Protein AF-A0A0E9SNQ2-F1 (afdb_monomer_lite)

Radius of gyration: 18.16 Å; chains: 1; bounding box: 38×22×56 Å

Sequence (101 aa):
MEVNSGLYRVLATHTDHSTGGESFTHALAQHLASEFKRSYKHDVTGNPRAMMKLMNSADVAKHTLSTLGSSNCFVDSLYEGMDFDCSVSRARFELLCASLL

pLDDT: mean 87.39, std 13.96, range [48.81, 97.31]

Structure (mmCIF, N/CA/C/O backbone):
data_AF-A0A0E9SNQ2-F1
#
_entry.id   AF-A0A0E9SNQ2-F1
#
loop_
_atom_site.group_PDB
_atom_site.id
_atom_site.type_symbol
_atom_site.label_atom_id
_atom_site.label_alt_id
_atom_site.label_comp_id
_atom_site.label_asym_id
_atom_site.label_entity_id
_atom_site.label_seq_id
_atom_site.pdbx_PDB_ins_code
_atom_site.Cartn_x
_atom_site.Cartn_y
_atom_site.Cartn_z
_atom_site.occupancy
_atom_site.B_iso_or_equiv
_atom_site.auth_seq_id
_atom_site.auth_comp_id
_atom_site.auth_asym_id
_atom_site.auth_atom_id
_atom_site.pdbx_PDB_model_num
ATOM 1 N N . MET A 1 1 ? 10.340 -6.579 -32.862 1.00 48.81 1 MET A N 1
ATOM 2 C CA . MET A 1 1 ? 11.182 -5.429 -33.244 1.00 48.81 1 MET A CA 1
ATOM 3 C C . MET A 1 1 ? 12.224 -5.966 -34.201 1.00 48.81 1 MET A C 1
ATOM 5 O O . MET A 1 1 ? 13.006 -6.808 -33.784 1.00 48.81 1 MET A O 1
ATOM 9 N N . GLU A 1 2 ? 12.171 -5.579 -35.472 1.00 53.53 2 GLU A N 1
ATOM 10 C CA . GLU A 1 2 ? 13.271 -5.848 -36.406 1.00 53.53 2 GLU A CA 1
ATOM 11 C C . GLU A 1 2 ? 14.200 -4.637 -36.419 1.00 53.53 2 GLU A C 1
ATOM 13 O O . GLU A 1 2 ? 13.733 -3.493 -36.436 1.00 53.53 2 GLU A O 1
ATOM 18 N N . VAL A 1 3 ? 15.505 -4.899 -36.377 1.00 51.62 3 VAL A N 1
ATOM 19 C CA . VAL A 1 3 ? 16.549 -3.875 -36.406 1.00 51.62 3 VAL A CA 1
ATOM 20 C C . VAL A 1 3 ? 17.402 -4.133 -37.637 1.00 51.62 3 VAL A C 1
ATOM 22 O O . VAL A 1 3 ? 18.042 -5.178 -37.728 1.00 51.62 3 VAL A O 1
ATOM 25 N N . ASN A 1 4 ? 17.415 -3.191 -38.581 1.00 62.69 4 ASN A N 1
ATOM 26 C CA . ASN A 1 4 ? 18.289 -3.269 -39.748 1.00 62.69 4 ASN A CA 1
ATOM 27 C C . ASN A 1 4 ? 18.928 -1.902 -40.011 1.00 62.69 4 ASN A C 1
ATOM 29 O O . ASN A 1 4 ? 18.226 -0.933 -40.290 1.00 62.69 4 ASN A O 1
ATOM 33 N N . SER A 1 5 ? 20.254 -1.821 -39.868 1.00 67.12 5 SER A N 1
ATOM 34 C CA . SER A 1 5 ? 21.081 -0.640 -40.173 1.00 67.12 5 SER A CA 1
ATOM 35 C C . SER A 1 5 ? 20.508 0.708 -39.706 1.00 67.12 5 SER A C 1
ATOM 37 O O . SER A 1 5 ? 20.467 1.675 -40.462 1.00 67.12 5 SER A O 1
ATOM 39 N N . GLY A 1 6 ? 20.050 0.779 -38.452 1.00 66.50 6 GLY A N 1
ATOM 40 C CA . GLY A 1 6 ? 19.526 2.011 -37.846 1.00 66.50 6 GLY A CA 1
ATOM 41 C C . GLY A 1 6 ? 18.045 2.301 -38.117 1.00 66.50 6 GLY A C 1
ATOM 42 O O . GLY A 1 6 ? 17.519 3.275 -37.584 1.00 66.50 6 GLY A O 1
ATOM 43 N N . LEU A 1 7 ? 17.351 1.454 -38.885 1.00 50.94 7 LEU A N 1
ATOM 44 C CA . LEU A 1 7 ? 15.906 1.532 -39.076 1.00 50.94 7 LEU A CA 1
ATOM 45 C C . LEU A 1 7 ? 15.188 0.635 -38.058 1.00 50.94 7 LEU A C 1
ATOM 47 O O . LEU A 1 7 ? 15.389 -0.582 -38.030 1.00 50.94 7 LEU A O 1
ATOM 51 N N . TYR A 1 8 ? 14.330 1.246 -37.241 1.00 73.31 8 TYR A N 1
ATOM 52 C CA . TYR A 1 8 ? 13.491 0.553 -36.267 1.00 73.31 8 TYR A CA 1
ATOM 53 C C . TYR A 1 8 ? 12.049 0.507 -36.766 1.00 73.31 8 TYR A C 1
ATOM 55 O O . TYR A 1 8 ? 11.412 1.547 -36.931 1.00 73.31 8 TYR A O 1
ATOM 63 N N . ARG A 1 9 ? 11.517 -0.701 -36.982 1.00 61.94 9 ARG A N 1
ATOM 64 C CA . ARG A 1 9 ? 10.103 -0.904 -37.322 1.00 61.94 9 ARG A CA 1
ATOM 65 C C . ARG A 1 9 ? 9.383 -1.614 -36.177 1.00 61.94 9 ARG A C 1
ATOM 67 O O . ARG A 1 9 ? 9.725 -2.740 -35.805 1.00 61.94 9 ARG A O 1
ATOM 74 N N . VAL A 1 10 ? 8.374 -0.947 -35.617 1.00 71.19 10 VAL A N 1
ATOM 75 C CA . VAL A 1 10 ? 7.451 -1.538 -34.639 1.00 71.19 10 VAL A CA 1
ATOM 76 C C . VAL A 1 10 ? 6.505 -2.475 -35.393 1.00 71.19 10 VAL A C 1
ATOM 78 O O . VAL A 1 10 ? 5.869 -2.066 -36.361 1.00 71.19 10 VAL A O 1
ATOM 81 N N . LEU A 1 11 ? 6.470 -3.750 -34.996 1.00 77.31 11 LEU A N 1
ATOM 82 C CA . LEU A 1 11 ? 5.695 -4.796 -35.682 1.00 77.31 11 LEU A CA 1
ATOM 83 C C . LEU A 1 11 ? 4.266 -4.914 -35.133 1.00 77.31 11 LEU A C 1
ATOM 85 O O . LEU A 1 11 ? 3.350 -5.227 -35.882 1.00 77.31 11 LEU A O 1
ATOM 89 N N . ALA A 1 12 ? 4.085 -4.638 -33.842 1.00 63.12 12 ALA A N 1
ATOM 90 C CA . ALA A 1 12 ? 2.798 -4.560 -33.166 1.00 63.12 12 ALA A CA 1
ATOM 91 C C . ALA A 1 12 ? 2.973 -3.778 -31.857 1.00 63.12 12 ALA A C 1
ATOM 93 O O . ALA A 1 12 ? 4.026 -3.873 -31.220 1.00 63.12 12 ALA A O 1
ATOM 94 N N . THR A 1 13 ? 1.938 -3.042 -31.459 1.00 57.28 13 THR A N 1
ATOM 95 C CA . THR A 1 13 ? 1.854 -2.361 -30.164 1.00 57.28 13 THR A CA 1
ATOM 96 C C . THR A 1 13 ? 0.601 -2.869 -29.469 1.00 57.28 13 THR A C 1
ATOM 98 O O . THR A 1 13 ? -0.503 -2.630 -29.949 1.00 57.28 13 THR A O 1
ATOM 101 N N . HIS A 1 14 ? 0.772 -3.574 -28.355 1.00 60.47 14 HIS A N 1
ATOM 102 C CA . HIS A 1 14 ? -0.321 -3.910 -27.449 1.00 60.47 14 HIS A CA 1
ATOM 103 C C . HIS A 1 14 ? -0.191 -3.021 -26.212 1.00 60.47 14 HIS A C 1
ATOM 105 O O . HIS A 1 14 ? 0.842 -3.040 -25.547 1.00 60.47 14 HIS A O 1
ATOM 111 N N . THR A 1 15 ? -1.217 -2.220 -25.937 1.00 55.81 15 THR A N 1
ATOM 112 C CA . THR A 1 15 ? -1.312 -1.363 -24.749 1.00 55.81 15 THR A CA 1
ATOM 113 C C . THR A 1 15 ? -2.546 -1.757 -23.959 1.00 55.81 15 THR A C 1
ATOM 115 O O . THR A 1 15 ? -3.661 -1.628 -24.463 1.00 55.81 15 THR A O 1
ATOM 118 N N . ASP A 1 16 ? -2.345 -2.217 -22.729 1.00 55.38 16 ASP A N 1
ATOM 119 C CA . ASP A 1 16 ? -3.415 -2.393 -21.756 1.00 55.38 16 ASP A CA 1
ATOM 120 C C . ASP A 1 16 ? -3.362 -1.226 -20.762 1.00 55.38 16 ASP A C 1
ATOM 122 O O . ASP A 1 16 ? -2.397 -1.069 -20.015 1.00 55.38 16 ASP A O 1
ATOM 126 N N . HIS A 1 17 ? -4.384 -0.370 -20.798 1.00 59.91 17 HIS A N 1
ATOM 127 C CA . HIS A 1 17 ? -4.501 0.789 -19.912 1.00 59.91 17 HIS A CA 1
ATOM 128 C C . HIS A 1 17 ? -4.994 0.419 -18.501 1.00 59.91 17 HIS A C 1
ATOM 130 O O . HIS A 1 17 ? -5.036 1.291 -17.636 1.00 59.91 17 HIS A O 1
ATOM 136 N N . SER A 1 18 ? -5.374 -0.843 -18.262 1.00 61.34 18 SER A N 1
ATOM 137 C CA . SER A 1 18 ? -5.894 -1.329 -16.975 1.00 61.34 18 SER A CA 1
ATOM 138 C C . SER A 1 18 ? -4.816 -1.919 -16.052 1.00 61.34 18 SER A C 1
ATOM 140 O O . SER A 1 18 ? -4.971 -1.936 -14.828 1.00 61.34 18 SER A O 1
ATOM 142 N N . THR A 1 19 ? -3.681 -2.331 -16.614 1.00 62.19 19 THR A N 1
ATOM 143 C CA . THR A 1 19 ? -2.481 -2.764 -15.883 1.00 62.19 19 THR A CA 1
ATOM 144 C C . THR A 1 19 ? -1.512 -1.599 -15.720 1.00 62.19 19 THR A C 1
ATOM 146 O O . THR A 1 19 ? -0.667 -1.334 -16.574 1.00 62.19 19 THR A O 1
ATOM 149 N N . GLY A 1 20 ? -1.638 -0.884 -14.604 1.00 74.38 20 GLY A N 1
ATOM 150 C CA . GLY A 1 20 ? -0.762 0.230 -14.252 1.00 74.38 20 GLY A CA 1
ATOM 151 C C . GLY A 1 20 ? -0.324 0.184 -12.795 1.00 74.38 20 GLY A C 1
ATOM 152 O O . GLY A 1 20 ? -0.840 -0.590 -11.991 1.00 74.38 20 GLY A O 1
ATOM 153 N N . GLY A 1 21 ? 0.614 1.063 -12.432 1.00 78.56 21 GLY A N 1
ATOM 154 C CA . GLY A 1 21 ? 1.116 1.192 -11.058 1.00 78.56 21 GLY A CA 1
ATOM 155 C C . GLY A 1 21 ? 0.029 1.479 -10.013 1.00 78.56 21 GLY A C 1
ATOM 156 O O . GLY A 1 21 ? 0.242 1.195 -8.834 1.00 78.56 21 GLY A O 1
ATOM 157 N N . GLU A 1 22 ? -1.118 2.012 -10.443 1.00 86.06 22 GLU A N 1
ATOM 158 C CA . GLU A 1 22 ? -2.299 2.256 -9.613 1.00 86.06 22 GLU A CA 1
ATOM 159 C C . GLU A 1 22 ? -2.987 0.954 -9.184 1.00 86.06 22 GLU A C 1
ATOM 161 O O . GLU A 1 22 ? -3.376 0.836 -8.025 1.00 86.06 22 GLU A O 1
ATOM 166 N N . SER A 1 23 ? -3.052 -0.059 -10.053 1.00 89.19 23 SER A N 1
ATOM 167 C CA . SER A 1 23 ? -3.649 -1.363 -9.734 1.00 89.19 23 SER A CA 1
ATOM 168 C C . SER A 1 23 ? -2.873 -2.070 -8.616 1.00 89.19 23 SER A C 1
ATOM 170 O O . SER A 1 23 ? -3.471 -2.610 -7.685 1.00 89.19 23 SER A O 1
ATOM 172 N N . PHE A 1 24 ? -1.538 -1.974 -8.635 1.00 91.50 24 PHE A N 1
ATOM 173 C CA . PHE A 1 24 ? -0.670 -2.470 -7.558 1.00 91.50 24 PHE A CA 1
ATOM 174 C C . PHE A 1 24 ? -0.881 -1.699 -6.246 1.00 91.50 24 PHE A C 1
ATOM 176 O O . PHE A 1 24 ? -0.989 -2.306 -5.179 1.00 91.50 24 PHE A O 1
ATOM 183 N N . THR A 1 25 ? -0.976 -0.365 -6.316 1.00 94.19 25 THR A N 1
ATOM 184 C CA . THR A 1 25 ? -1.283 0.470 -5.144 1.00 94.19 25 THR A CA 1
ATOM 185 C C . THR A 1 25 ? -2.655 0.114 -4.565 1.00 94.19 25 THR A C 1
ATOM 187 O O . THR A 1 25 ? -2.792 -0.021 -3.350 1.00 94.19 25 THR A O 1
ATOM 190 N N . HIS A 1 26 ? -3.660 -0.101 -5.416 1.00 93.75 26 HIS A N 1
ATOM 191 C CA . HIS A 1 26 ? -5.007 -0.474 -4.996 1.00 93.75 26 HIS A CA 1
ATOM 192 C C . HIS A 1 26 ? -5.035 -1.846 -4.314 1.00 93.75 26 HIS A C 1
ATOM 194 O O . HIS A 1 26 ? -5.607 -1.973 -3.232 1.00 93.75 26 HIS A O 1
ATOM 200 N N . ALA A 1 27 ? -4.375 -2.858 -4.886 1.00 93.69 27 ALA A N 1
ATOM 201 C CA . ALA A 1 27 ? -4.289 -4.189 -4.285 1.00 93.69 27 ALA A CA 1
ATOM 202 C C . ALA A 1 27 ? -3.639 -4.155 -2.892 1.00 93.69 27 ALA A C 1
ATOM 204 O O . ALA A 1 27 ? -4.138 -4.776 -1.949 1.00 93.69 27 ALA A O 1
ATOM 205 N N . LEU A 1 28 ? -2.565 -3.374 -2.733 1.00 95.38 28 LEU A N 1
ATOM 206 C CA . LEU A 1 28 ? -1.922 -3.190 -1.435 1.00 95.38 28 LEU A CA 1
ATOM 207 C C . LEU A 1 28 ? -2.824 -2.425 -0.451 1.00 95.38 28 LEU A C 1
ATOM 209 O O . LEU A 1 28 ? -2.941 -2.833 0.701 1.00 95.38 28 LEU A O 1
ATOM 213 N N . ALA A 1 29 ? -3.527 -1.380 -0.893 1.00 96.50 29 ALA A N 1
ATOM 214 C CA . ALA A 1 29 ? -4.471 -0.645 -0.050 1.00 96.50 29 ALA A CA 1
ATOM 215 C C . ALA A 1 29 ? -5.637 -1.528 0.439 1.00 96.50 29 ALA A C 1
ATOM 217 O O . ALA A 1 29 ? -6.018 -1.448 1.607 1.00 96.50 29 ALA A O 1
ATOM 218 N N . GLN A 1 30 ? -6.165 -2.414 -0.412 1.00 96.06 30 GLN A N 1
ATOM 219 C CA . GLN A 1 30 ? -7.196 -3.393 -0.034 1.00 96.06 30 GLN A CA 1
ATOM 220 C C . GLN A 1 30 ? -6.684 -4.402 1.000 1.00 96.06 30 GLN A C 1
ATOM 222 O O . GLN A 1 30 ? -7.395 -4.755 1.948 1.00 96.06 30 GLN A O 1
ATOM 227 N N . HIS A 1 31 ? -5.431 -4.843 0.855 1.00 96.31 31 HIS A N 1
ATOM 228 C CA . HIS A 1 31 ? -4.788 -5.673 1.864 1.00 96.31 31 HIS A CA 1
ATOM 229 C C . HIS A 1 31 ? -4.694 -4.932 3.202 1.00 96.31 31 HIS A C 1
ATOM 231 O O . HIS A 1 31 ? -5.168 -5.456 4.206 1.00 96.31 31 HIS A O 1
ATOM 237 N N . LEU A 1 32 ? -4.196 -3.692 3.216 1.00 96.88 32 LEU A N 1
ATOM 238 C CA . LEU A 1 32 ? -4.108 -2.877 4.433 1.00 96.88 32 LEU A CA 1
ATOM 239 C C . LEU A 1 32 ? -5.482 -2.630 5.082 1.00 96.88 32 LEU A C 1
ATOM 241 O O . LEU A 1 32 ? -5.606 -2.721 6.301 1.00 96.88 32 LEU A O 1
ATOM 245 N N . ALA A 1 33 ? -6.536 -2.398 4.294 1.00 97.31 33 ALA A N 1
ATOM 246 C CA . ALA A 1 33 ? -7.902 -2.280 4.809 1.00 97.31 33 ALA A CA 1
ATOM 247 C C . ALA A 1 33 ? -8.385 -3.585 5.473 1.00 97.31 33 ALA A C 1
ATOM 249 O O . ALA A 1 33 ? -9.031 -3.558 6.523 1.00 97.31 33 ALA A O 1
ATOM 250 N N . SER A 1 34 ? -8.030 -4.737 4.897 1.00 97.06 34 SER A N 1
ATOM 251 C CA . SER A 1 34 ? -8.342 -6.058 5.461 1.00 97.06 34 SER A CA 1
ATOM 252 C C . SER A 1 34 ? -7.573 -6.329 6.760 1.00 97.06 34 SER A C 1
ATOM 254 O O . SER A 1 34 ? -8.133 -6.879 7.711 1.00 97.06 34 SER A O 1
ATOM 256 N N . GLU A 1 35 ? -6.305 -5.918 6.827 1.00 96.94 35 GLU A N 1
ATOM 257 C CA . GLU A 1 35 ? -5.477 -5.972 8.036 1.00 96.94 35 GLU A CA 1
ATOM 258 C C . GLU A 1 35 ? -6.072 -5.091 9.145 1.00 96.94 35 GLU A C 1
ATOM 260 O O . GLU A 1 35 ? -6.252 -5.560 10.272 1.00 96.94 35 GLU A O 1
ATOM 265 N N . PHE A 1 36 ? -6.481 -3.861 8.814 1.00 96.69 36 PHE A N 1
ATOM 266 C CA . PHE A 1 36 ? -7.166 -2.965 9.745 1.00 96.69 36 PHE A CA 1
ATOM 267 C C . PHE A 1 36 ? -8.458 -3.594 10.279 1.00 96.69 36 PHE A C 1
ATOM 269 O O . PHE A 1 36 ? -8.664 -3.671 11.491 1.00 96.69 36 PHE A O 1
ATOM 276 N N . LYS A 1 37 ? -9.294 -4.154 9.398 1.00 96.69 37 LYS A N 1
ATOM 277 C CA . LYS A 1 37 ? -10.516 -4.863 9.799 1.00 96.69 37 LYS A CA 1
ATOM 278 C C . LYS A 1 37 ? -10.229 -6.051 10.711 1.00 96.69 37 LYS A C 1
ATOM 280 O O . LYS A 1 37 ? -10.988 -6.304 11.648 1.00 96.69 37 LYS A O 1
ATOM 285 N N . ARG A 1 38 ? -9.133 -6.782 10.492 1.00 96.25 38 ARG A N 1
ATOM 286 C CA . ARG A 1 38 ? -8.759 -7.904 11.361 1.00 96.25 38 ARG A CA 1
ATOM 287 C C . ARG A 1 38 ? -8.359 -7.433 12.760 1.00 96.25 38 ARG A C 1
ATOM 289 O O . ARG A 1 38 ? -8.817 -8.051 13.730 1.00 96.25 38 ARG A O 1
ATOM 296 N N . SER A 1 39 ? -7.544 -6.382 12.841 1.00 95.00 39 SER A N 1
ATOM 297 C CA . SER A 1 39 ? -6.973 -5.857 14.087 1.00 95.00 39 SER A CA 1
ATOM 298 C C . SER A 1 39 ? -7.979 -5.050 14.910 1.00 95.00 39 SER A C 1
ATOM 300 O O . SER A 1 39 ? -8.097 -5.277 16.109 1.00 95.00 39 SER A O 1
ATOM 302 N N . TYR A 1 40 ? -8.758 -4.179 14.267 1.00 93.81 40 TYR A N 1
ATOM 303 C CA . TYR A 1 40 ? -9.649 -3.220 14.934 1.00 93.81 40 TYR A CA 1
ATOM 304 C C . TYR A 1 40 ? -11.132 -3.589 14.825 1.00 93.81 40 TYR A C 1
ATOM 306 O O . TYR A 1 40 ? -11.969 -2.920 15.413 1.00 93.81 40 TYR A O 1
ATOM 314 N N . LYS A 1 41 ? -11.488 -4.650 14.083 1.00 94.75 41 LYS A N 1
ATOM 315 C CA . LYS A 1 41 ? -12.882 -5.090 13.842 1.00 94.75 41 LYS A CA 1
ATOM 316 C C . LYS A 1 41 ? -13.773 -4.057 13.140 1.00 94.75 41 LYS A C 1
ATOM 318 O O . LYS A 1 41 ? -14.984 -4.250 13.073 1.00 94.75 41 LYS A O 1
ATOM 323 N N . HIS A 1 42 ? -13.177 -3.028 12.542 1.00 94.19 42 HIS A N 1
ATOM 324 C CA . HIS A 1 42 ? -13.871 -1.993 11.782 1.00 94.19 42 HIS A CA 1
ATOM 325 C C . HIS A 1 42 ? -13.540 -2.076 10.293 1.00 94.19 42 HIS A C 1
ATOM 327 O O . HIS A 1 42 ? -12.388 -2.263 9.908 1.00 94.19 42 HIS A O 1
ATOM 333 N N . ASP A 1 43 ? -14.558 -1.933 9.448 1.00 95.00 43 ASP A N 1
ATOM 334 C CA . ASP A 1 43 ? -14.395 -1.921 7.998 1.00 95.00 43 ASP A CA 1
ATOM 335 C C . ASP A 1 43 ? -14.297 -0.482 7.482 1.00 95.00 43 ASP A C 1
ATOM 337 O O . ASP A 1 43 ? -15.230 0.305 7.630 1.00 95.00 43 ASP A O 1
ATOM 341 N N . VAL A 1 44 ? -13.159 -0.144 6.877 1.00 95.62 44 VAL A N 1
ATOM 342 C CA . VAL A 1 44 ? -12.878 1.200 6.350 1.00 95.62 44 VAL A CA 1
ATOM 343 C C . VAL A 1 44 ? -13.088 1.310 4.843 1.00 95.62 44 VAL A C 1
ATOM 345 O O . VAL A 1 44 ? -12.981 2.409 4.304 1.00 95.62 44 VAL A O 1
ATOM 348 N N . THR A 1 45 ? -13.426 0.211 4.158 1.00 94.06 45 THR A N 1
ATOM 349 C CA . THR A 1 45 ? -13.575 0.178 2.690 1.00 94.06 45 THR A CA 1
ATOM 350 C C . THR A 1 45 ? -14.675 1.111 2.183 1.00 94.06 45 THR A C 1
ATOM 352 O O . THR A 1 45 ? -14.545 1.698 1.112 1.00 94.06 45 THR A O 1
ATOM 355 N N . GLY A 1 46 ? -15.727 1.314 2.983 1.00 94.44 46 GLY A N 1
ATOM 356 C CA . GLY A 1 46 ? -16.810 2.256 2.696 1.00 94.44 46 GLY A CA 1
ATOM 357 C C . GLY A 1 46 ? -16.501 3.718 3.039 1.00 94.44 46 GLY A C 1
ATOM 358 O O . GLY A 1 46 ? -17.339 4.578 2.782 1.00 94.44 46 GLY A O 1
ATOM 359 N N . ASN A 1 47 ? -15.338 4.025 3.625 1.00 94.50 47 ASN A N 1
ATOM 360 C CA . ASN A 1 47 ? -14.943 5.381 4.004 1.00 94.50 47 ASN A CA 1
ATOM 361 C C . ASN A 1 47 ? -13.908 5.936 3.003 1.00 94.50 47 ASN A C 1
ATOM 363 O O . ASN A 1 47 ? -12.727 5.583 3.085 1.00 94.50 47 ASN A O 1
ATOM 367 N N . PRO A 1 48 ? -14.296 6.860 2.099 1.00 94.75 48 PRO A N 1
ATOM 368 C CA . PRO A 1 48 ? -13.396 7.379 1.068 1.00 94.75 48 PRO A CA 1
ATOM 369 C C . PRO A 1 48 ? -12.152 8.071 1.634 1.00 94.75 48 PRO A C 1
ATOM 371 O O . PRO A 1 48 ? -11.071 7.979 1.056 1.00 94.75 48 PRO A O 1
ATOM 374 N N . ARG A 1 49 ? -12.278 8.744 2.785 1.00 95.12 49 ARG A N 1
ATOM 375 C CA . ARG A 1 49 ? -11.161 9.450 3.426 1.00 95.12 49 ARG A CA 1
ATOM 376 C C . ARG A 1 49 ? -10.147 8.468 4.008 1.00 95.12 49 ARG A C 1
ATOM 378 O O . ARG A 1 49 ? -8.947 8.676 3.846 1.00 95.12 49 ARG A O 1
ATOM 385 N N . ALA A 1 50 ? -10.620 7.412 4.666 1.00 96.06 50 ALA A N 1
ATOM 386 C CA . ALA A 1 50 ? -9.756 6.363 5.200 1.00 96.06 50 ALA A CA 1
ATOM 387 C C . ALA A 1 50 ? -9.054 5.603 4.064 1.00 96.06 50 ALA A C 1
ATOM 389 O O . ALA A 1 50 ? -7.836 5.433 4.097 1.00 96.06 50 ALA A O 1
ATOM 390 N N . MET A 1 51 ? -9.793 5.247 3.008 1.00 97.06 51 MET A N 1
ATOM 391 C CA . MET A 1 51 ? -9.224 4.593 1.828 1.00 97.06 51 MET A CA 1
ATOM 392 C C . MET A 1 51 ? -8.181 5.461 1.124 1.00 97.06 51 MET A C 1
ATOM 394 O O . MET A 1 51 ? -7.123 4.953 0.771 1.00 97.06 51 MET A O 1
ATOM 398 N N . MET A 1 52 ? -8.404 6.771 0.989 1.00 95.75 52 MET A N 1
ATOM 399 C CA . MET A 1 52 ? -7.404 7.681 0.419 1.00 95.75 52 MET A CA 1
ATOM 400 C C . MET A 1 52 ? -6.107 7.708 1.245 1.00 95.75 52 MET A C 1
ATOM 402 O O . MET A 1 52 ? -5.016 7.659 0.679 1.00 95.75 52 MET A O 1
ATOM 406 N N . LYS A 1 53 ? -6.201 7.729 2.584 1.00 96.88 53 LYS A N 1
ATOM 407 C CA . LYS A 1 53 ? -5.017 7.630 3.454 1.00 96.88 53 LYS A CA 1
ATOM 408 C C . LYS A 1 53 ? -4.270 6.305 3.251 1.00 96.88 53 LYS A C 1
ATOM 410 O O . LYS A 1 53 ? -3.044 6.313 3.143 1.00 96.88 53 LYS A O 1
ATOM 415 N N . LEU A 1 54 ? -4.999 5.189 3.162 1.00 97.00 54 LEU A N 1
ATOM 416 C CA . LEU A 1 54 ? -4.417 3.873 2.884 1.00 97.00 54 LEU A CA 1
ATOM 417 C C . LEU A 1 54 ? -3.760 3.811 1.504 1.00 97.00 54 LEU A C 1
ATOM 419 O O . LEU A 1 54 ? -2.671 3.263 1.397 1.00 97.00 54 LEU A O 1
ATOM 423 N N . MET A 1 55 ? -4.367 4.400 0.470 1.00 96.06 55 MET A N 1
ATOM 424 C CA . MET A 1 55 ? -3.786 4.456 -0.876 1.00 96.06 55 MET A CA 1
ATOM 425 C C . MET A 1 55 ? -2.468 5.234 -0.897 1.00 96.06 55 MET A C 1
ATOM 427 O O . MET A 1 55 ? -1.499 4.761 -1.483 1.00 96.06 55 MET A O 1
ATOM 431 N N . ASN A 1 56 ? -2.395 6.375 -0.207 1.00 96.19 56 ASN A N 1
ATOM 432 C CA . ASN A 1 56 ? -1.156 7.151 -0.110 1.00 96.19 56 ASN A CA 1
ATOM 433 C C . ASN A 1 56 ? -0.050 6.362 0.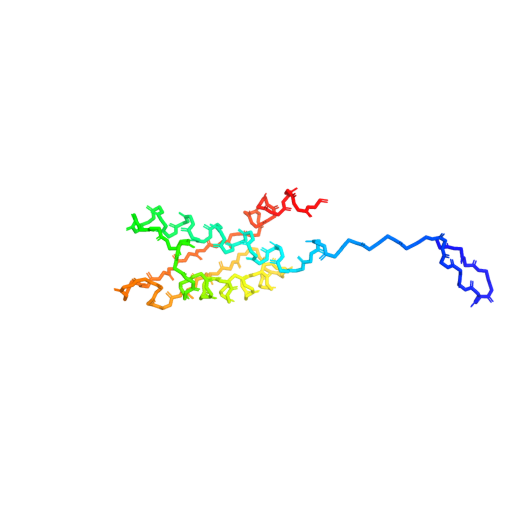608 1.00 96.19 56 ASN A C 1
ATOM 435 O O . ASN A 1 56 ? 1.084 6.313 0.137 1.00 96.19 56 ASN A O 1
ATOM 439 N N . SER A 1 57 ? -0.383 5.710 1.728 1.00 96.62 57 SER A N 1
ATOM 440 C CA . SER A 1 57 ? 0.569 4.868 2.466 1.00 96.62 57 SER A CA 1
ATOM 441 C C . SER A 1 57 ? 1.016 3.657 1.635 1.00 96.62 57 SER A C 1
ATOM 443 O O . SER A 1 57 ? 2.206 3.350 1.566 1.00 96.62 57 SER A O 1
ATOM 445 N N . ALA A 1 58 ? 0.083 3.022 0.920 1.00 96.38 58 ALA A N 1
ATOM 446 C CA . ALA A 1 58 ? 0.359 1.913 0.017 1.00 96.38 58 ALA A CA 1
ATOM 447 C C . ALA A 1 58 ? 1.279 2.319 -1.144 1.00 96.38 58 ALA A C 1
ATOM 449 O O . ALA A 1 58 ? 2.158 1.545 -1.510 1.00 96.38 58 ALA A O 1
ATOM 450 N N . ASP A 1 59 ? 1.137 3.520 -1.708 1.00 95.62 59 ASP A N 1
ATOM 451 C CA . ASP A 1 59 ? 2.012 3.973 -2.795 1.00 95.62 59 ASP A CA 1
ATOM 452 C C . ASP A 1 59 ? 3.470 4.143 -2.333 1.00 95.62 59 ASP A C 1
ATOM 454 O O . ASP A 1 59 ? 4.404 3.671 -2.992 1.00 95.62 59 ASP A O 1
ATOM 458 N N . VAL A 1 60 ? 3.661 4.716 -1.139 1.00 95.19 60 VAL A N 1
ATOM 459 C CA . VAL A 1 60 ? 4.977 4.833 -0.487 1.00 95.19 60 VAL 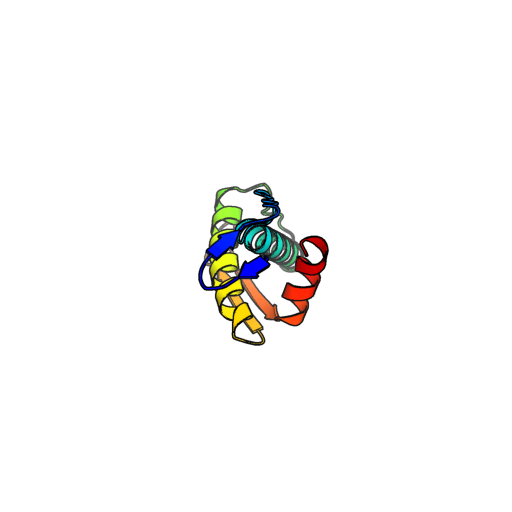A CA 1
ATOM 460 C C . VAL A 1 60 ? 5.553 3.452 -0.166 1.00 95.19 60 VAL A C 1
ATOM 462 O O . VAL A 1 60 ? 6.731 3.174 -0.429 1.00 95.19 60 VAL A O 1
ATOM 465 N N . ALA A 1 61 ? 4.724 2.555 0.370 1.00 95.69 61 ALA A N 1
ATOM 466 C CA . ALA A 1 61 ? 5.132 1.199 0.696 1.00 95.69 61 ALA A CA 1
ATOM 467 C C . ALA A 1 61 ? 5.525 0.411 -0.556 1.00 95.69 61 ALA A C 1
ATOM 469 O O . ALA A 1 61 ? 6.573 -0.227 -0.552 1.00 95.69 61 ALA A O 1
ATOM 470 N N . LYS 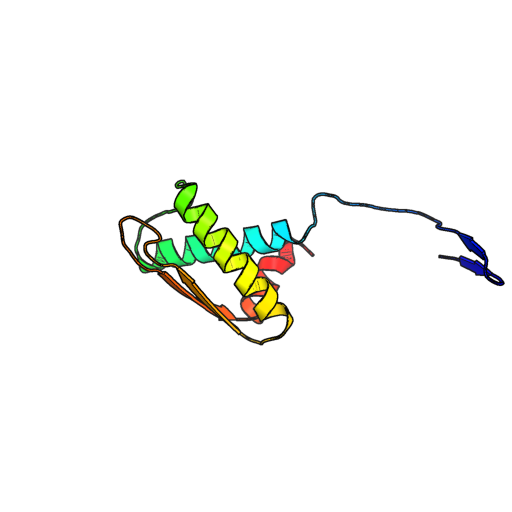A 1 62 ? 4.763 0.525 -1.648 1.00 94.06 62 LYS A N 1
ATOM 471 C CA . LYS A 1 62 ? 5.078 -0.062 -2.957 1.00 94.06 62 LYS A CA 1
ATOM 472 C C . LYS A 1 62 ? 6.459 0.376 -3.442 1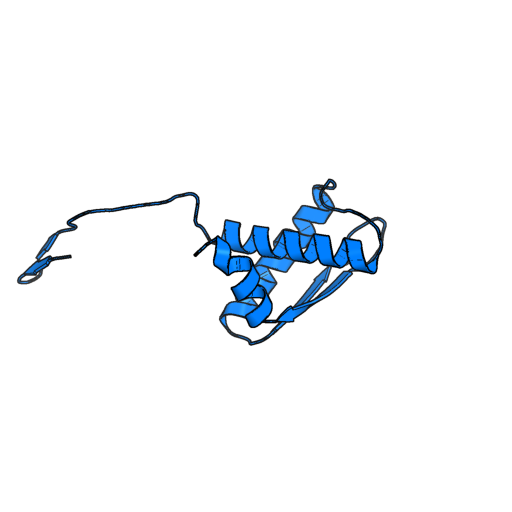.00 94.06 62 LYS A C 1
ATOM 474 O O . LYS A 1 62 ? 7.278 -0.475 -3.772 1.00 94.06 62 LYS A O 1
ATOM 479 N N . HIS A 1 63 ? 6.745 1.681 -3.432 1.00 94.44 63 HIS A N 1
ATOM 480 C CA . HIS A 1 63 ? 8.059 2.201 -3.831 1.00 94.44 63 HIS A CA 1
ATOM 481 C C . HIS A 1 63 ? 9.195 1.620 -2.983 1.00 94.44 63 HIS A C 1
ATOM 483 O O . HIS A 1 63 ? 10.236 1.226 -3.505 1.00 94.44 63 HIS A O 1
ATOM 489 N N . THR A 1 64 ? 8.970 1.523 -1.674 1.00 95.69 64 THR A N 1
ATOM 490 C CA . THR A 1 64 ? 9.942 0.954 -0.737 1.00 95.69 64 THR A CA 1
ATOM 491 C C . THR A 1 64 ? 10.157 -0.537 -0.997 1.00 95.69 64 THR A C 1
ATOM 493 O O . THR A 1 64 ? 11.296 -0.996 -1.052 1.00 95.69 64 THR A O 1
ATOM 496 N N . LEU A 1 65 ? 9.080 -1.290 -1.219 1.00 94.38 65 LEU A N 1
ATOM 497 C CA . LEU A 1 65 ? 9.095 -2.732 -1.469 1.00 94.38 65 LEU A CA 1
ATOM 498 C C . LEU A 1 65 ? 9.720 -3.101 -2.815 1.00 94.38 65 LEU A C 1
ATOM 500 O O . LEU A 1 65 ? 10.241 -4.205 -2.933 1.00 94.38 65 LEU A O 1
ATOM 504 N N . SER A 1 66 ? 9.764 -2.187 -3.789 1.00 90.62 66 SER A N 1
ATOM 505 C CA . SER A 1 66 ? 10.544 -2.372 -5.022 1.00 90.62 66 SER A CA 1
ATOM 506 C C . SER A 1 66 ? 12.046 -2.518 -4.748 1.00 90.62 66 SER A C 1
ATOM 508 O O . SER A 1 66 ? 12.741 -3.242 -5.464 1.00 90.62 66 SER A O 1
ATOM 510 N N . THR A 1 67 ? 12.554 -1.931 -3.657 1.00 91.81 67 THR A N 1
ATOM 511 C CA . THR A 1 67 ? 13.992 -1.930 -3.316 1.00 91.81 67 THR A CA 1
ATOM 512 C C . THR A 1 67 ? 14.327 -2.754 -2.071 1.00 91.81 67 THR A C 1
ATOM 514 O O . THR A 1 67 ? 15.339 -3.449 -2.051 1.00 91.81 67 THR A O 1
ATOM 517 N N . LEU A 1 68 ? 13.460 -2.751 -1.057 1.00 95.00 68 LEU A N 1
ATOM 518 C CA . LEU A 1 68 ? 13.659 -3.443 0.218 1.00 95.00 68 LEU A CA 1
ATOM 519 C C . LEU A 1 68 ? 12.790 -4.703 0.341 1.00 95.00 68 LEU A C 1
ATOM 521 O O . LEU A 1 68 ? 11.826 -4.897 -0.401 1.00 95.00 68 LEU A O 1
ATOM 525 N N . GLY A 1 69 ? 13.139 -5.575 1.290 1.00 95.50 69 GLY A N 1
ATOM 526 C CA . GLY A 1 69 ? 12.405 -6.816 1.576 1.00 95.50 69 GLY A CA 1
ATOM 527 C C . GLY A 1 69 ? 11.144 -6.632 2.431 1.00 95.50 69 GLY A C 1
ATOM 528 O O . GLY A 1 69 ? 10.333 -7.552 2.526 1.00 95.50 69 GLY A O 1
ATOM 529 N N . SER A 1 70 ? 10.960 -5.463 3.042 1.00 95.50 70 SER A N 1
ATOM 530 C CA . SER A 1 70 ? 9.798 -5.120 3.868 1.00 95.50 70 SER A CA 1
ATOM 531 C C . SER A 1 70 ? 9.600 -3.608 3.938 1.00 95.50 70 SER A C 1
ATOM 533 O O . SER A 1 70 ? 10.551 -2.852 3.743 1.00 95.50 70 SER A O 1
ATOM 535 N N . SER A 1 71 ? 8.384 -3.176 4.259 1.00 96.56 71 SER A N 1
ATOM 536 C CA . SER A 1 71 ? 8.035 -1.778 4.512 1.00 96.56 71 SER A CA 1
ATOM 537 C C . SER A 1 71 ? 7.004 -1.683 5.634 1.00 96.56 71 SER A C 1
ATOM 539 O O . SER A 1 71 ? 6.136 -2.549 5.742 1.00 96.56 71 SER A O 1
ATOM 541 N N . ASN A 1 72 ? 7.096 -0.635 6.453 1.00 95.31 72 ASN A N 1
ATOM 542 C CA . ASN A 1 72 ? 6.109 -0.357 7.488 1.00 95.31 72 ASN A CA 1
ATOM 543 C C . ASN A 1 72 ? 5.119 0.706 7.007 1.00 95.31 72 ASN A C 1
ATOM 545 O O . ASN A 1 72 ? 5.522 1.776 6.550 1.00 95.31 72 ASN A O 1
ATOM 549 N N . CYS A 1 73 ? 3.830 0.414 7.128 1.00 95.31 73 CYS A N 1
ATOM 550 C CA . CYS A 1 73 ? 2.739 1.308 6.767 1.00 95.31 73 CYS A CA 1
ATOM 551 C C . CYS A 1 73 ? 2.146 1.885 8.051 1.00 95.31 73 CYS A C 1
ATOM 553 O O . CYS A 1 73 ? 1.400 1.199 8.747 1.00 95.31 73 CYS A O 1
ATOM 555 N N . PHE A 1 74 ? 2.471 3.142 8.348 1.00 95.69 74 PHE A N 1
ATOM 556 C CA . PHE A 1 74 ? 1.866 3.885 9.449 1.00 95.69 74 PHE A CA 1
ATOM 557 C C . PHE A 1 74 ? 0.870 4.914 8.908 1.00 95.69 74 PHE A C 1
ATOM 559 O O . PHE A 1 74 ? 1.179 5.654 7.968 1.00 95.69 74 PHE A O 1
ATOM 566 N N . VAL A 1 75 ? -0.325 4.960 9.494 1.00 96.31 75 VAL A N 1
ATOM 567 C CA . VAL A 1 75 ? -1.376 5.925 9.166 1.00 96.31 75 VAL A CA 1
ATOM 568 C C . VAL A 1 75 ? -2.019 6.442 10.447 1.00 96.31 75 VAL A C 1
ATOM 570 O O . VAL A 1 75 ? -2.734 5.718 11.134 1.00 96.31 75 VAL A O 1
ATOM 573 N N . ASP A 1 76 ? -1.814 7.728 10.712 1.00 95.75 76 ASP A N 1
ATOM 574 C CA . ASP A 1 76 ? -2.409 8.437 11.844 1.00 95.75 76 ASP A CA 1
ATOM 575 C C . ASP A 1 76 ? -3.918 8.663 11.629 1.00 95.75 76 ASP A C 1
ATOM 577 O O . ASP A 1 76 ? -4.365 9.065 10.534 1.00 95.75 76 ASP A O 1
ATOM 581 N N . SER A 1 77 ? -4.702 8.419 12.682 1.00 94.44 77 SER A N 1
ATOM 582 C CA . SER A 1 77 ? -6.136 8.691 12.765 1.00 94.44 77 SER A CA 1
ATOM 583 C C . SER A 1 77 ? -6.882 8.163 11.539 1.00 94.44 77 SER A C 1
ATOM 585 O O . SER A 1 77 ? -7.591 8.905 10.841 1.00 94.44 77 SER A O 1
ATOM 587 N N . LEU A 1 78 ? -6.646 6.896 11.199 1.00 94.81 78 LEU A N 1
ATOM 588 C CA . LEU A 1 78 ? -7.189 6.245 10.014 1.00 94.81 78 LEU A CA 1
ATOM 589 C C . LEU A 1 78 ? -8.722 6.182 10.066 1.00 94.81 78 LEU A C 1
ATOM 591 O O . LEU A 1 78 ? -9.378 6.526 9.082 1.00 94.81 78 LEU A O 1
ATOM 595 N N . TYR A 1 79 ? -9.289 5.805 11.213 1.00 94.38 79 TYR A N 1
ATOM 596 C CA . TYR A 1 79 ? -10.736 5.743 11.426 1.00 94.38 79 TYR A CA 1
ATOM 597 C C . TYR A 1 79 ? -11.083 6.134 12.865 1.00 94.38 79 TYR A C 1
ATOM 599 O O . TYR A 1 79 ? -10.533 5.560 13.794 1.00 94.38 79 TYR A O 1
ATOM 607 N N . GLU A 1 80 ? -11.965 7.124 13.051 1.00 92.31 80 GLU A N 1
ATOM 608 C CA . GLU A 1 80 ? -12.428 7.595 14.376 1.00 92.31 80 GLU A CA 1
ATOM 609 C C . GLU A 1 80 ? -11.301 7.874 15.398 1.00 92.31 80 GLU A C 1
ATOM 611 O O . GLU A 1 80 ? -11.450 7.648 16.593 1.00 92.31 80 GLU A O 1
ATOM 616 N N . GLY A 1 81 ? -10.156 8.384 14.926 1.00 92.25 81 GLY A N 1
ATOM 617 C CA . GLY A 1 81 ? -8.993 8.679 15.775 1.00 92.25 81 GLY A CA 1
ATOM 618 C C . GLY A 1 81 ? -8.115 7.466 16.105 1.00 92.25 81 GLY A C 1
ATOM 619 O O . GLY A 1 81 ? -7.170 7.602 16.870 1.00 92.25 81 GLY A O 1
ATOM 620 N N . MET A 1 82 ? -8.395 6.292 15.532 1.00 94.06 82 MET A N 1
ATOM 621 C CA . MET A 1 82 ? -7.526 5.122 15.648 1.00 94.06 82 MET A CA 1
ATOM 622 C C . MET A 1 82 ? -6.365 5.201 14.663 1.00 94.06 82 MET A C 1
ATOM 624 O O . MET A 1 82 ? -6.577 5.297 13.450 1.00 94.06 82 MET A O 1
ATOM 628 N N . ASP A 1 83 ? -5.153 5.084 15.189 1.00 95.69 83 ASP A N 1
ATOM 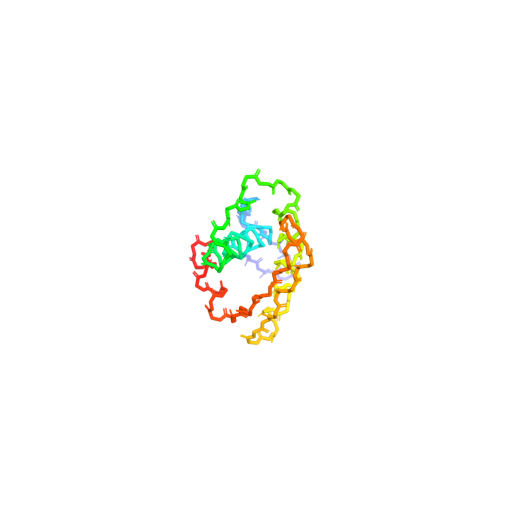629 C CA . ASP A 1 83 ? -3.941 4.922 14.395 1.00 95.69 83 ASP A CA 1
ATOM 630 C C . ASP A 1 83 ? -3.819 3.495 13.876 1.00 95.69 83 ASP A C 1
ATOM 632 O O . ASP A 1 83 ? -4.281 2.538 14.504 1.00 95.69 83 ASP A O 1
ATOM 636 N N . PHE A 1 84 ? -3.164 3.354 12.730 1.00 96.81 84 PHE A N 1
ATOM 637 C CA . PHE A 1 84 ? -2.895 2.074 12.099 1.00 96.81 84 PHE A CA 1
ATOM 638 C C . PHE A 1 84 ? -1.404 1.914 11.824 1.00 96.81 84 PHE A C 1
ATOM 640 O O . PHE A 1 84 ? -0.783 2.784 11.218 1.00 96.81 84 PHE A O 1
ATOM 647 N N . ASP A 1 85 ? -0.856 0.774 12.234 1.00 96.06 85 ASP A N 1
ATOM 648 C CA . ASP A 1 85 ? 0.507 0.344 11.937 1.00 96.06 85 ASP A CA 1
ATOM 649 C C . ASP A 1 85 ? 0.468 -1.090 11.396 1.00 96.06 85 ASP A C 1
ATOM 651 O O . ASP A 1 85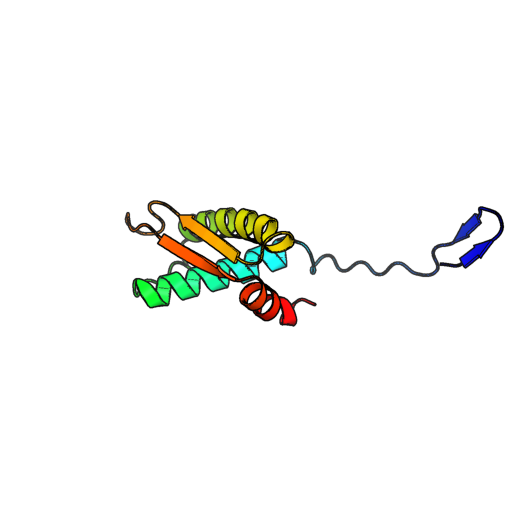 ? -0.193 -1.968 11.963 1.00 96.06 85 ASP A O 1
ATOM 655 N N . CYS A 1 86 ? 1.125 -1.318 10.261 1.00 96.25 86 CYS A N 1
ATOM 656 C CA . CYS A 1 86 ? 1.208 -2.632 9.641 1.00 96.25 86 CYS A CA 1
ATOM 657 C C . CYS A 1 86 ? 2.499 -2.784 8.837 1.00 96.25 86 CYS A C 1
ATOM 659 O O . CYS A 1 86 ? 2.758 -2.029 7.898 1.00 96.25 86 CYS A O 1
ATOM 661 N N . SER A 1 87 ? 3.273 -3.823 9.147 1.00 96.00 87 SER A N 1
ATOM 662 C CA . SER A 1 87 ? 4.447 -4.201 8.365 1.00 96.00 87 SER A CA 1
ATOM 663 C C . SER A 1 87 ? 4.077 -5.185 7.256 1.00 96.00 87 SER A C 1
ATOM 665 O O . SER A 1 87 ? 3.431 -6.207 7.496 1.00 96.00 87 SER A O 1
ATOM 667 N N . VAL A 1 88 ? 4.521 -4.893 6.034 1.00 96.38 88 VAL A N 1
ATOM 668 C CA . VAL A 1 88 ? 4.293 -5.713 4.839 1.00 96.38 88 VAL A CA 1
ATOM 669 C C . VAL A 1 88 ? 5.637 -6.165 4.279 1.00 96.38 88 VAL A C 1
ATOM 671 O O . VAL A 1 88 ? 6.557 -5.366 4.110 1.00 96.38 88 VAL A O 1
ATOM 674 N N . SER A 1 89 ? 5.767 -7.456 3.969 1.00 96.94 89 SER A N 1
ATOM 675 C CA . SER A 1 89 ? 6.953 -8.004 3.305 1.00 96.94 89 SER A CA 1
ATOM 676 C C . SER A 1 89 ? 6.822 -7.961 1.783 1.00 96.94 89 SER A C 1
ATOM 678 O O . SER A 1 89 ? 5.718 -8.027 1.236 1.00 96.94 89 SER A O 1
ATOM 680 N N . ARG A 1 90 ? 7.959 -7.931 1.078 1.00 95.50 90 ARG A N 1
ATOM 681 C CA . ARG A 1 90 ? 8.002 -8.015 -0.388 1.00 95.50 90 ARG A CA 1
ATOM 682 C C . ARG A 1 90 ? 7.326 -9.286 -0.889 1.00 95.50 90 ARG A C 1
ATOM 684 O O . ARG A 1 90 ? 6.495 -9.203 -1.779 1.00 95.50 90 ARG A O 1
ATOM 691 N N . ALA A 1 91 ? 7.596 -10.428 -0.258 1.00 95.31 91 ALA A N 1
ATOM 692 C CA . ALA A 1 91 ? 6.965 -11.694 -0.625 1.00 95.31 91 ALA A CA 1
ATOM 693 C C . ALA A 1 91 ? 5.430 -11.632 -0.516 1.00 95.31 91 ALA A C 1
ATOM 695 O O . ALA A 1 91 ? 4.720 -12.133 -1.384 1.00 95.31 91 ALA A O 1
ATOM 696 N N . ARG A 1 92 ? 4.891 -10.978 0.527 1.00 94.12 92 ARG A N 1
ATOM 697 C CA . ARG A 1 92 ? 3.441 -10.773 0.648 1.00 94.12 92 ARG A CA 1
ATOM 698 C C . ARG A 1 92 ? 2.919 -9.874 -0.470 1.00 94.12 92 ARG A C 1
ATOM 700 O O . ARG A 1 92 ? 1.876 -10.181 -1.038 1.00 94.12 92 ARG A O 1
ATOM 707 N N . PHE A 1 93 ? 3.625 -8.791 -0.776 1.00 93.75 93 PHE A N 1
ATOM 708 C CA . PHE A 1 93 ? 3.255 -7.883 -1.857 1.00 93.75 93 PHE A CA 1
ATOM 709 C C . PHE A 1 93 ? 3.257 -8.576 -3.227 1.00 93.75 93 PHE A C 1
ATOM 711 O O . PHE A 1 93 ? 2.274 -8.475 -3.953 1.00 93.75 93 PHE A O 1
ATOM 718 N N . GLU A 1 94 ? 4.290 -9.354 -3.546 1.00 92.75 94 GLU A N 1
ATOM 719 C CA . GLU A 1 94 ? 4.368 -10.146 -4.780 1.00 92.75 94 GLU A CA 1
ATOM 720 C C . GLU A 1 94 ? 3.200 -11.136 -4.894 1.00 92.75 94 GLU A C 1
ATOM 722 O O . GLU A 1 94 ? 2.576 -11.226 -5.948 1.00 92.75 94 GLU A O 1
ATOM 727 N N . LEU A 1 95 ? 2.826 -11.806 -3.797 1.00 93.00 95 LEU A N 1
ATOM 728 C CA . LEU A 1 95 ? 1.659 -12.695 -3.767 1.00 93.00 95 LEU A CA 1
ATOM 729 C C . LEU A 1 95 ? 0.335 -11.961 -4.026 1.00 93.00 95 LEU A C 1
ATOM 731 O O . LEU A 1 95 ? -0.521 -12.492 -4.728 1.00 93.00 95 LEU A O 1
ATOM 735 N N . LEU A 1 96 ? 0.151 -10.756 -3.476 1.00 90.62 96 LEU A N 1
ATOM 736 C CA . LEU A 1 96 ? -1.043 -9.937 -3.742 1.00 90.62 96 LEU A CA 1
ATOM 737 C C . LEU A 1 96 ? -1.126 -9.546 -5.221 1.00 90.62 96 LEU A C 1
ATOM 739 O O . LEU A 1 96 ? -2.207 -9.517 -5.808 1.00 90.62 96 LEU A O 1
ATOM 743 N N . CYS A 1 97 ? 0.029 -9.277 -5.822 1.00 87.88 97 CYS A N 1
ATOM 744 C CA . CYS A 1 97 ? 0.135 -8.800 -7.191 1.00 87.88 97 CYS A CA 1
ATOM 745 C C . CYS A 1 97 ? 0.208 -9.924 -8.228 1.00 87.88 97 CYS A C 1
ATOM 747 O O . CYS A 1 97 ? 0.092 -9.647 -9.414 1.00 87.88 97 CYS A O 1
ATOM 749 N N . ALA A 1 98 ? 0.330 -11.184 -7.807 1.00 87.50 98 ALA A N 1
ATOM 750 C CA . ALA A 1 98 ? 0.375 -12.336 -8.705 1.00 87.50 98 ALA A CA 1
ATOM 751 C C . ALA A 1 98 ? -0.886 -12.486 -9.576 1.00 87.50 98 ALA A C 1
ATOM 753 O O . ALA A 1 98 ? -0.838 -13.143 -10.604 1.00 87.50 98 ALA A O 1
ATOM 754 N N . SER A 1 99 ? -2.010 -11.885 -9.172 1.00 76.12 99 SER A N 1
ATOM 755 C CA . SER A 1 99 ? -3.248 -11.848 -9.968 1.00 76.12 99 SER A CA 1
ATOM 756 C C . SER A 1 99 ? -3.299 -10.715 -11.005 1.00 76.12 99 SER A C 1
ATOM 758 O O . SER A 1 99 ? -4.212 -10.685 -11.825 1.00 76.12 99 SER A O 1
ATOM 760 N N . LEU A 1 100 ? -2.346 -9.779 -10.947 1.00 74.12 100 LEU A N 1
ATOM 761 C CA . LEU A 1 100 ? -2.232 -8.595 -11.807 1.00 74.12 100 LEU A CA 1
ATOM 762 C C . LEU A 1 100 ? -1.089 -8.713 -12.833 1.00 74.12 100 LEU A C 1
ATOM 764 O O . LEU A 1 100 ? -0.921 -7.806 -13.648 1.00 74.12 100 LEU A O 1
ATOM 768 N N . LEU A 1 101 ? -0.287 -9.779 -12.743 1.00 68.00 101 LEU A N 1
ATOM 769 C CA . LEU A 1 101 ? 0.853 -10.104 -13.607 1.00 68.00 101 LEU A CA 1
ATOM 770 C C . LEU A 1 101 ? 0.476 -11.225 -14.577 1.00 68.00 101 LEU A C 1
ATOM 772 O O . LEU A 1 101 ? 0.924 -11.142 -15.741 1.00 68.00 101 LEU A O 1
#

Foldseek 3Di:
DDDDPNDDDDPDDDDDPVQDPQVLLLLQLVVQQVVCCVPVVDHCPPPPQLSVQSSVQSSVQVVVLVPDQKDWRWGACSDVRDIDIDIDGNVNSCVSCVVSD

Organism: Anguilla anguilla (NCBI:txid7936)

Secondary structure (DSSP, 8-state):
-EEETTEEE-------SSSSHHHHHHHHHHHHHHHHHHHHS---TT-HHHHHHHHHHHHHHHHHHHHSSEEEEEEEEEETTEEEEEEEEHHHHHHHHTTT-

InterPro domains:
  IPR013126 Heat shock protein 70 family [PF00012] (1-101)
  IPR013126 Heat shock protein 70 family [PTHR45639] (6-101)
  IPR043129 ATPase, nucleotide binding domain [SSF53067] (3-100)